Protein AF-A0A4V3WN64-F1 (afdb_monomer_lite)

Structure (mmCIF, N/CA/C/O backbone):
data_AF-A0A4V3WN64-F1
#
_entry.id   AF-A0A4V3WN64-F1
#
loop_
_atom_site.group_PDB
_atom_site.id
_atom_site.type_symbol
_atom_site.label_atom_id
_atom_site.label_alt_id
_atom_site.label_comp_id
_atom_site.label_asym_id
_atom_site.label_entity_id
_atom_site.label_seq_id
_atom_site.pdbx_PDB_ins_code
_atom_site.Cartn_x
_atom_site.Cartn_y
_atom_site.Cartn_z
_atom_site.occupancy
_atom_site.B_iso_or_equiv
_atom_site.auth_seq_id
_atom_site.auth_comp_id
_atom_site.auth_asym_id
_atom_site.auth_atom_id
_atom_site.pdbx_PDB_model_num
ATOM 1 N N . MET A 1 1 ? -27.698 2.266 11.451 1.00 40.91 1 MET A N 1
ATOM 2 C CA . MET A 1 1 ? -26.472 2.833 12.068 1.00 40.91 1 MET A CA 1
ATOM 3 C C . MET A 1 1 ? -25.206 2.197 11.464 1.00 40.91 1 MET A C 1
ATOM 5 O O . MET A 1 1 ? -24.271 1.861 12.173 1.00 40.91 1 MET A O 1
ATOM 9 N N . THR A 1 2 ? -25.162 2.024 10.139 1.00 42.28 2 THR A N 1
ATOM 10 C CA . THR A 1 2 ? -24.096 1.311 9.401 1.00 42.28 2 THR A CA 1
ATOM 11 C C . THR A 1 2 ? -22.948 2.218 8.943 1.00 42.28 2 THR A C 1
ATOM 13 O O . THR A 1 2 ? -21.965 1.744 8.388 1.00 42.28 2 THR A O 1
ATOM 16 N N . THR A 1 3 ? -23.031 3.525 9.194 1.00 49.34 3 THR A N 1
ATOM 17 C CA . THR A 1 3 ? -22.090 4.532 8.682 1.00 49.34 3 THR A CA 1
ATOM 18 C C . THR A 1 3 ? -20.856 4.763 9.560 1.00 49.34 3 THR A C 1
ATOM 20 O O . THR A 1 3 ? -19.827 5.181 9.040 1.00 49.34 3 THR A O 1
ATOM 23 N N . TYR A 1 4 ? -20.888 4.440 10.857 1.00 42.53 4 TYR A N 1
ATOM 24 C CA . TYR A 1 4 ? -19.754 4.702 11.765 1.00 42.53 4 TYR A CA 1
ATOM 25 C C . TYR A 1 4 ? -18.649 3.630 11.741 1.00 42.53 4 TYR A C 1
ATOM 27 O O . TYR A 1 4 ? -17.540 3.886 12.202 1.00 42.53 4 TYR A O 1
ATOM 35 N N . LEU A 1 5 ? -18.908 2.459 11.149 1.00 48.44 5 LEU A N 1
ATOM 36 C CA . LEU A 1 5 ? -17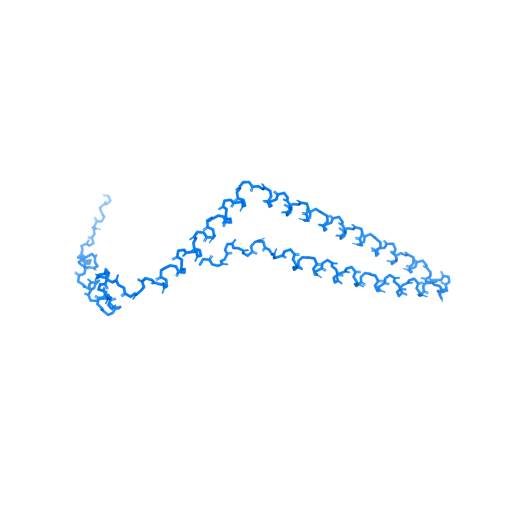.907 1.400 10.946 1.00 48.44 5 LEU A CA 1
ATOM 37 C C . LEU A 1 5 ? -17.066 1.595 9.669 1.00 48.44 5 LEU A C 1
ATOM 39 O O . LEU A 1 5 ? -16.040 0.941 9.513 1.00 48.44 5 LEU A O 1
ATOM 43 N N . GLY A 1 6 ? -17.446 2.520 8.779 1.00 44.31 6 GLY A N 1
ATOM 44 C CA . GLY A 1 6 ? -16.765 2.749 7.496 1.00 44.31 6 GLY A CA 1
ATOM 45 C C . GLY A 1 6 ? -15.381 3.407 7.592 1.00 44.31 6 GLY A C 1
ATOM 46 O O . GLY A 1 6 ? -14.633 3.394 6.616 1.00 44.31 6 GLY A O 1
ATOM 47 N N . CYS A 1 7 ? -15.016 3.967 8.751 1.00 45.16 7 CYS A N 1
ATOM 48 C CA . CYS A 1 7 ? -13.715 4.616 8.953 1.00 45.16 7 CYS A CA 1
ATOM 49 C C . CYS A 1 7 ? -12.574 3.620 9.212 1.00 45.16 7 CYS A C 1
ATOM 51 O O . CYS A 1 7 ? -11.410 3.961 9.008 1.00 45.16 7 CYS A O 1
ATOM 53 N N . LEU A 1 8 ? -12.887 2.380 9.604 1.00 51.94 8 LEU A N 1
ATOM 54 C CA . LEU A 1 8 ? -11.947 1.267 9.532 1.00 51.94 8 LEU A CA 1
ATOM 55 C C . LEU A 1 8 ? -12.243 0.500 8.246 1.00 51.94 8 LEU A C 1
ATOM 57 O O . LEU A 1 8 ? -13.028 -0.447 8.247 1.00 51.94 8 LEU A O 1
ATOM 61 N N . LYS A 1 9 ? -11.605 0.882 7.135 1.00 54.28 9 LYS A N 1
ATOM 62 C CA . LYS A 1 9 ? -11.510 -0.055 6.009 1.00 54.28 9 LYS A CA 1
ATOM 63 C C . LYS A 1 9 ? -10.968 -1.388 6.550 1.00 54.28 9 LYS A C 1
ATOM 65 O O . LYS A 1 9 ? -10.045 -1.357 7.374 1.00 54.28 9 LYS A O 1
ATOM 70 N N . PRO A 1 10 ? -11.522 -2.541 6.132 1.00 57.47 10 PRO A N 1
ATOM 71 C CA . PRO A 1 10 ? -10.996 -3.829 6.551 1.00 57.47 10 PRO A CA 1
ATOM 72 C C . PRO A 1 10 ? -9.488 -3.865 6.266 1.00 57.47 10 PRO A C 1
ATOM 74 O O . PRO A 1 10 ? -9.088 -3.405 5.190 1.00 57.47 10 PRO A O 1
ATOM 77 N N . PRO A 1 11 ? -8.652 -4.378 7.190 1.00 58.38 11 PRO A N 1
ATOM 78 C CA . PRO A 1 11 ? -7.209 -4.520 6.963 1.00 58.38 11 PRO A CA 1
ATOM 79 C C . PRO A 1 11 ? -6.907 -5.176 5.607 1.00 58.38 11 PRO A C 1
ATOM 81 O O . PRO A 1 11 ? -5.966 -4.784 4.921 1.00 58.38 11 PRO A O 1
ATOM 84 N N . ASP A 1 12 ? -7.785 -6.080 5.175 1.00 58.97 12 ASP A N 1
ATOM 85 C CA . ASP A 1 12 ? -7.711 -6.788 3.902 1.00 58.97 12 ASP A CA 1
ATOM 86 C C . ASP A 1 12 ? -7.721 -5.843 2.693 1.00 58.97 12 ASP A C 1
ATOM 88 O O . ASP A 1 12 ? -6.952 -6.037 1.761 1.00 58.97 12 ASP A O 1
ATOM 92 N N . VAL A 1 13 ? -8.512 -4.766 2.709 1.00 63.97 13 VAL A N 1
ATOM 93 C CA . VAL A 1 13 ? -8.598 -3.827 1.576 1.00 63.97 13 VAL A CA 1
ATOM 94 C C . VAL A 1 13 ? -7.318 -3.003 1.444 1.00 63.97 13 VAL A C 1
ATOM 96 O O . VAL A 1 13 ? -6.860 -2.759 0.329 1.00 63.97 13 VAL A O 1
ATOM 99 N N . GLN A 1 14 ? -6.716 -2.585 2.561 1.00 68.44 14 GLN A N 1
ATOM 100 C CA . GLN A 1 14 ? -5.478 -1.803 2.532 1.00 68.44 14 GLN A CA 1
ATOM 101 C C . GLN A 1 14 ? -4.276 -2.680 2.144 1.00 68.44 14 GLN A C 1
ATOM 103 O O . GLN A 1 14 ? -3.459 -2.259 1.328 1.00 68.44 14 GLN A O 1
ATOM 108 N N . ILE A 1 15 ? -4.207 -3.916 2.652 1.00 71.31 15 ILE A N 1
ATOM 109 C CA . ILE A 1 15 ? -3.190 -4.911 2.271 1.00 71.31 15 ILE A CA 1
ATOM 110 C C . ILE A 1 15 ? -3.309 -5.267 0.782 1.00 71.31 15 ILE A C 1
ATOM 112 O O . ILE A 1 15 ? -2.300 -5.317 0.074 1.00 71.31 15 ILE A O 1
ATOM 116 N N . LEU A 1 16 ? -4.531 -5.457 0.276 1.00 75.75 16 LEU A N 1
ATOM 117 C CA . LEU A 1 16 ? -4.782 -5.689 -1.150 1.00 75.75 16 LEU A CA 1
ATOM 118 C C . LEU A 1 16 ? -4.360 -4.492 -2.008 1.00 75.75 16 LEU A C 1
ATOM 120 O O . LEU A 1 16 ? -3.793 -4.675 -3.083 1.00 75.75 16 LEU A O 1
ATOM 124 N N . LEU A 1 17 ? -4.575 -3.262 -1.533 1.00 75.62 17 LEU A N 1
ATOM 125 C CA . LEU A 1 17 ? -4.135 -2.071 -2.256 1.00 75.62 17 LEU A CA 1
ATOM 126 C C . LEU A 1 17 ? -2.602 -1.975 -2.286 1.00 75.62 17 LEU A C 1
ATOM 128 O O . LEU A 1 17 ? -2.020 -1.811 -3.351 1.00 75.62 17 LEU A O 1
ATOM 132 N N . VAL A 1 18 ? -1.933 -2.125 -1.142 1.00 81.88 18 VAL A N 1
ATOM 133 C CA . VAL A 1 18 ? -0.464 -2.055 -1.057 1.00 81.88 18 VAL A CA 1
ATOM 134 C C . VAL A 1 18 ? 0.192 -3.158 -1.893 1.00 81.88 18 VAL A C 1
ATOM 136 O O . VAL A 1 18 ? 1.141 -2.882 -2.623 1.00 81.88 18 VAL A O 1
ATOM 139 N N . SER A 1 19 ? -0.332 -4.386 -1.851 1.00 80.81 19 SER A N 1
ATOM 140 C CA . SER A 1 19 ? 0.177 -5.498 -2.670 1.00 80.81 19 SER A CA 1
ATOM 141 C C . SER A 1 19 ? -0.016 -5.256 -4.168 1.00 80.81 19 SER A C 1
ATOM 143 O O . SER A 1 19 ? 0.941 -5.385 -4.928 1.00 80.81 19 SER A O 1
ATOM 145 N N . ALA A 1 20 ? -1.196 -4.800 -4.598 1.00 84.62 20 ALA A N 1
ATOM 146 C CA . ALA A 1 20 ? -1.441 -4.470 -6.001 1.00 84.62 20 ALA A CA 1
ATOM 147 C C . ALA A 1 20 ? -0.515 -3.351 -6.514 1.00 84.62 20 ALA A C 1
ATOM 149 O O . ALA A 1 20 ? -0.019 -3.417 -7.641 1.00 84.62 20 ALA A O 1
ATOM 150 N N . TRP A 1 21 ? -0.254 -2.330 -5.695 1.00 87.25 21 TRP A N 1
ATOM 151 C CA . TRP A 1 21 ? 0.666 -1.245 -6.045 1.00 87.25 21 TRP A CA 1
ATOM 152 C C . TRP A 1 21 ? 2.130 -1.708 -6.060 1.00 87.25 21 TRP A C 1
ATOM 154 O O . TRP A 1 21 ? 2.870 -1.350 -6.979 1.00 87.25 21 TRP A O 1
ATOM 164 N N . SER A 1 22 ? 2.530 -2.556 -5.107 1.00 87.94 22 SER A N 1
ATOM 165 C CA . SER A 1 22 ? 3.854 -3.192 -5.080 1.00 87.94 22 SER A CA 1
ATOM 166 C C . SER A 1 22 ? 4.106 -4.014 -6.347 1.00 87.94 22 SER A C 1
ATOM 168 O O . SER A 1 22 ? 5.132 -3.838 -7.005 1.00 87.94 22 SER A O 1
ATOM 170 N N . ASP A 1 23 ? 3.130 -4.813 -6.783 1.00 91.38 23 ASP A N 1
ATOM 171 C CA . ASP A 1 23 ? 3.219 -5.596 -8.018 1.00 91.38 23 ASP A CA 1
ATOM 172 C C . ASP A 1 23 ? 3.405 -4.718 -9.263 1.00 91.38 23 ASP A C 1
ATOM 174 O O . ASP A 1 23 ? 4.140 -5.070 -10.191 1.00 91.38 23 ASP A O 1
ATOM 178 N N . VAL A 1 24 ? 2.735 -3.563 -9.319 1.00 92.56 24 VAL A N 1
ATOM 179 C CA . VAL A 1 24 ? 2.894 -2.603 -10.423 1.00 92.56 24 VAL A CA 1
ATOM 180 C C . VAL A 1 24 ? 4.312 -2.037 -10.449 1.00 92.56 24 VAL A C 1
ATOM 182 O O . VAL A 1 24 ? 4.916 -1.961 -11.523 1.00 92.56 24 VAL A O 1
ATOM 185 N N . ILE A 1 25 ? 4.859 -1.664 -9.291 1.00 92.00 25 ILE A N 1
ATOM 186 C CA . ILE A 1 25 ? 6.226 -1.141 -9.184 1.00 92.00 25 ILE A CA 1
ATOM 187 C C . ILE A 1 25 ? 7.242 -2.224 -9.536 1.00 92.00 25 ILE A C 1
ATOM 189 O O . ILE A 1 25 ? 8.127 -1.964 -10.349 1.00 92.00 25 ILE A O 1
ATOM 193 N N . GLN A 1 26 ? 7.070 -3.446 -9.029 1.00 92.00 26 GLN A N 1
ATOM 194 C CA . GLN A 1 26 ? 7.920 -4.591 -9.357 1.00 92.00 26 GLN A CA 1
ATOM 195 C C . GLN A 1 26 ? 7.936 -4.862 -10.862 1.00 92.00 26 GLN A C 1
ATOM 197 O O . GLN A 1 26 ? 9.007 -4.911 -11.464 1.00 92.00 26 GLN A O 1
ATOM 202 N N . ARG A 1 27 ? 6.769 -4.924 -11.518 1.00 95.50 27 ARG A N 1
ATOM 203 C CA . ARG A 1 27 ? 6.698 -5.100 -12.980 1.00 95.50 27 ARG A CA 1
ATOM 204 C C . ARG A 1 27 ? 7.436 -3.990 -13.723 1.00 95.50 27 ARG A C 1
ATOM 206 O O . ARG A 1 27 ? 8.233 -4.278 -14.616 1.00 95.50 27 ARG A O 1
ATOM 213 N N . LYS A 1 28 ? 7.212 -2.724 -13.351 1.00 94.38 28 LYS A N 1
ATOM 214 C CA . LYS A 1 28 ? 7.915 -1.582 -13.959 1.00 94.38 28 LYS A CA 1
ATOM 215 C C . LYS A 1 28 ? 9.423 -1.675 -13.748 1.00 94.38 28 LYS A C 1
ATOM 217 O O . LYS A 1 28 ? 10.183 -1.423 -14.681 1.00 94.38 28 LYS A O 1
ATOM 222 N N . PHE A 1 29 ? 9.856 -2.064 -12.556 1.00 93.88 29 PHE A N 1
ATOM 223 C CA . PHE A 1 29 ? 11.260 -2.208 -12.198 1.00 93.88 29 PHE A CA 1
ATOM 224 C C . PHE A 1 29 ? 11.937 -3.314 -13.010 1.00 93.88 29 PHE A C 1
ATOM 226 O O . PHE A 1 29 ? 12.978 -3.074 -13.622 1.00 93.88 29 PHE A O 1
ATOM 233 N N . THR A 1 30 ? 11.310 -4.490 -13.106 1.00 95.12 30 THR A N 1
ATOM 234 C CA . THR A 1 30 ? 11.783 -5.612 -13.926 1.00 95.12 30 THR A CA 1
ATOM 235 C C . THR A 1 30 ? 11.905 -5.220 -15.395 1.00 95.12 30 THR A C 1
ATOM 237 O O . THR A 1 30 ? 12.954 -5.444 -16.000 1.00 95.12 30 THR A O 1
ATOM 240 N N . ILE A 1 31 ? 10.873 -4.587 -15.966 1.00 95.44 31 ILE A N 1
ATOM 241 C CA . ILE A 1 31 ? 10.888 -4.135 -17.364 1.00 95.44 31 ILE A CA 1
ATOM 242 C C . ILE A 1 31 ? 12.007 -3.111 -17.578 1.00 95.44 31 ILE A C 1
ATOM 244 O O . ILE A 1 31 ? 12.801 -3.246 -18.506 1.00 95.44 31 ILE A O 1
ATOM 248 N N . THR A 1 32 ? 12.122 -2.115 -16.697 1.00 94.44 32 THR A N 1
ATOM 249 C CA . THR A 1 32 ? 13.120 -1.044 -16.832 1.00 94.44 32 THR A CA 1
ATOM 250 C C . THR A 1 32 ? 14.543 -1.579 -16.689 1.00 94.44 32 THR A C 1
ATOM 252 O O . THR A 1 32 ? 15.414 -1.200 -17.469 1.00 94.44 32 THR A O 1
ATOM 255 N N . LYS A 1 33 ? 14.792 -2.512 -15.759 1.00 93.12 33 LYS A N 1
ATOM 256 C CA . LYS A 1 33 ? 16.089 -3.198 -15.648 1.00 93.12 33 LYS A CA 1
ATOM 257 C C . LYS A 1 33 ? 16.416 -3.999 -16.902 1.00 93.12 33 LYS A C 1
ATOM 259 O O . LYS A 1 33 ? 17.541 -3.915 -17.386 1.00 93.12 33 LYS A O 1
ATOM 264 N N . ALA A 1 34 ? 15.452 -4.733 -17.456 1.00 95.06 34 ALA A N 1
ATOM 265 C CA . ALA A 1 34 ? 15.659 -5.479 -18.695 1.00 95.06 34 ALA A CA 1
ATOM 266 C C . ALA A 1 34 ? 15.993 -4.553 -19.880 1.00 95.06 34 ALA A C 1
ATOM 268 O O . ALA A 1 34 ? 16.851 -4.887 -20.697 1.00 95.06 34 ALA A O 1
ATOM 269 N N . LEU A 1 35 ? 15.361 -3.375 -19.949 1.00 94.06 35 LEU A N 1
ATOM 270 C CA . LEU A 1 35 ? 15.669 -2.352 -20.952 1.00 94.06 35 LEU A CA 1
ATOM 271 C C . LEU A 1 35 ? 17.053 -1.727 -20.738 1.00 94.06 35 LEU A C 1
ATOM 273 O O . LEU A 1 35 ? 17.777 -1.541 -21.712 1.00 94.06 35 LEU A O 1
ATOM 277 N N . LEU A 1 36 ? 17.457 -1.476 -19.488 1.00 92.50 36 LEU A N 1
ATOM 278 C CA . LEU A 1 36 ? 18.780 -0.938 -19.155 1.00 92.50 36 LEU A CA 1
ATOM 279 C C . LEU A 1 36 ? 19.915 -1.832 -19.681 1.00 92.50 36 LEU A C 1
ATOM 281 O O . LEU A 1 36 ? 20.897 -1.318 -20.206 1.00 92.50 36 LEU A O 1
ATOM 285 N N . PHE A 1 37 ? 19.774 -3.160 -19.597 1.00 88.94 37 PHE A N 1
ATOM 286 C CA . PHE A 1 37 ? 20.778 -4.103 -20.115 1.00 88.94 37 PHE A CA 1
ATOM 287 C C . PHE A 1 37 ? 20.971 -4.035 -21.636 1.00 88.94 37 PHE A C 1
ATOM 289 O O . PHE A 1 37 ? 22.022 -4.433 -22.131 1.00 88.94 37 PHE A O 1
ATOM 296 N N . LYS A 1 38 ? 19.969 -3.550 -22.379 1.00 91.06 38 LYS A N 1
ATOM 297 C CA . LYS A 1 38 ? 20.012 -3.392 -23.842 1.00 91.06 38 LYS A CA 1
ATOM 298 C C . LYS A 1 38 ? 20.172 -1.931 -24.275 1.00 91.06 38 LYS A C 1
ATOM 300 O O . LYS A 1 38 ? 20.096 -1.644 -25.467 1.00 91.06 38 LYS A O 1
ATOM 305 N N . ALA A 1 39 ? 20.344 -1.017 -23.323 1.00 91.56 39 ALA A N 1
ATOM 306 C CA . ALA A 1 39 ? 20.376 0.412 -23.574 1.00 91.56 39 ALA A CA 1
ATOM 307 C C . ALA A 1 39 ? 21.699 0.842 -24.214 1.00 91.56 39 ALA A C 1
ATOM 309 O O . ALA A 1 39 ? 22.783 0.405 -23.825 1.00 91.56 39 ALA A O 1
ATOM 310 N N . ASP A 1 40 ? 21.606 1.755 -25.172 1.00 91.56 40 ASP A N 1
ATOM 311 C CA . ASP A 1 40 ? 22.747 2.503 -25.676 1.00 91.56 40 ASP A CA 1
ATOM 312 C C . ASP A 1 40 ? 23.162 3.605 -24.679 1.00 91.56 40 ASP A C 1
ATOM 314 O O . ASP A 1 40 ? 22.441 3.933 -23.730 1.00 91.56 40 ASP A O 1
ATOM 318 N N . ARG A 1 41 ? 24.326 4.229 -24.905 1.00 85.19 41 ARG A N 1
ATOM 319 C CA . ARG A 1 41 ? 24.867 5.264 -24.003 1.00 85.19 41 ARG A CA 1
ATOM 320 C C . ARG A 1 41 ? 23.898 6.425 -23.753 1.00 85.19 41 ARG A C 1
ATOM 322 O O . ARG A 1 41 ? 23.944 7.002 -22.671 1.00 85.19 41 ARG A O 1
ATOM 329 N N . SER A 1 42 ? 23.053 6.771 -24.728 1.00 83.50 42 SER A N 1
ATOM 330 C CA . SER A 1 42 ? 22.145 7.918 -24.622 1.00 83.50 42 SER A CA 1
ATOM 331 C C . SER A 1 42 ? 20.887 7.623 -23.794 1.00 83.50 42 SER A C 1
ATOM 333 O O . SER A 1 42 ? 20.401 8.502 -23.084 1.00 83.50 42 SER A O 1
ATOM 335 N N . SER A 1 43 ? 20.380 6.384 -23.818 1.00 88.69 43 SER A N 1
ATOM 336 C CA . SER A 1 43 ? 19.188 5.984 -23.056 1.00 88.69 43 SER A CA 1
ATOM 337 C C . SER A 1 43 ? 19.502 5.409 -21.671 1.00 88.69 43 SER A C 1
ATOM 339 O O . SER A 1 43 ? 18.623 5.385 -20.803 1.00 88.69 43 SER A O 1
ATOM 341 N N . PHE A 1 44 ? 20.755 5.013 -21.424 1.00 92.62 44 PHE A N 1
ATOM 342 C CA . PHE A 1 44 ? 21.201 4.431 -20.157 1.00 92.62 44 PHE A CA 1
ATOM 343 C C . PHE A 1 44 ? 20.890 5.314 -18.939 1.00 92.62 44 PHE A C 1
ATOM 345 O O . PHE A 1 44 ? 20.284 4.842 -17.974 1.00 92.62 44 PHE A O 1
ATOM 352 N N . ASP A 1 45 ? 21.250 6.603 -18.983 1.00 93.00 45 ASP A N 1
ATOM 353 C CA . ASP A 1 45 ? 21.035 7.506 -17.843 1.00 93.00 45 ASP A CA 1
ATOM 354 C C . ASP A 1 45 ? 19.541 7.671 -17.531 1.00 93.00 45 ASP A C 1
ATOM 356 O O . ASP A 1 45 ? 19.113 7.584 -16.379 1.00 93.00 45 ASP A O 1
ATOM 360 N N . ARG A 1 46 ? 18.711 7.768 -18.576 1.00 93.44 46 ARG A N 1
ATOM 361 C CA . ARG A 1 46 ? 17.254 7.852 -18.441 1.00 93.44 46 ARG A CA 1
ATOM 362 C C . ARG A 1 46 ? 16.667 6.616 -17.753 1.00 93.44 46 ARG A C 1
ATOM 364 O O . ARG A 1 46 ? 15.758 6.754 -16.933 1.00 93.44 46 ARG A O 1
ATOM 371 N N . PHE A 1 47 ? 17.129 5.412 -18.086 1.00 93.88 47 PHE A N 1
ATOM 372 C CA . PHE A 1 47 ? 16.658 4.186 -17.431 1.00 93.88 47 PHE A CA 1
ATOM 373 C C . PHE A 1 47 ? 17.153 4.083 -15.988 1.00 93.88 47 PHE A C 1
ATOM 375 O O . PHE A 1 47 ? 16.380 3.713 -15.106 1.00 93.88 47 PHE A O 1
ATOM 382 N N . ARG A 1 48 ? 18.397 4.491 -15.717 1.00 92.19 48 ARG A N 1
ATOM 383 C CA . ARG A 1 48 ? 18.945 4.541 -14.357 1.00 92.19 48 ARG A CA 1
ATOM 384 C C . ARG A 1 48 ? 18.149 5.490 -13.456 1.00 92.19 48 ARG A C 1
ATOM 386 O O . ARG A 1 48 ? 17.811 5.125 -12.333 1.00 92.19 48 ARG A O 1
ATOM 393 N N . GLN A 1 49 ? 17.772 6.664 -13.963 1.00 94.00 49 GLN A N 1
ATOM 394 C CA . GLN A 1 49 ? 16.906 7.600 -13.239 1.00 94.00 49 GLN A CA 1
ATOM 395 C C . GLN A 1 49 ? 15.504 7.030 -12.977 1.00 94.00 49 GLN A C 1
ATOM 397 O O . GLN A 1 49 ? 14.942 7.252 -11.906 1.00 94.00 49 GLN A O 1
ATOM 402 N N . GLN A 1 50 ? 14.923 6.295 -13.932 1.00 94.69 50 GLN A N 1
ATOM 403 C CA . GLN A 1 50 ? 13.623 5.639 -13.737 1.00 94.69 50 GLN A CA 1
ATOM 404 C C . GLN A 1 50 ? 13.683 4.563 -12.649 1.00 94.69 50 GLN A C 1
ATOM 406 O O . GLN A 1 50 ? 12.793 4.511 -11.807 1.00 94.69 50 GLN A O 1
ATOM 411 N N . ILE A 1 51 ? 14.745 3.755 -12.634 1.00 94.06 51 ILE A N 1
ATOM 412 C CA . ILE A 1 51 ? 14.987 2.744 -11.595 1.00 94.06 51 ILE A CA 1
ATOM 413 C C . ILE A 1 51 ? 15.060 3.405 -10.217 1.00 94.06 51 ILE A C 1
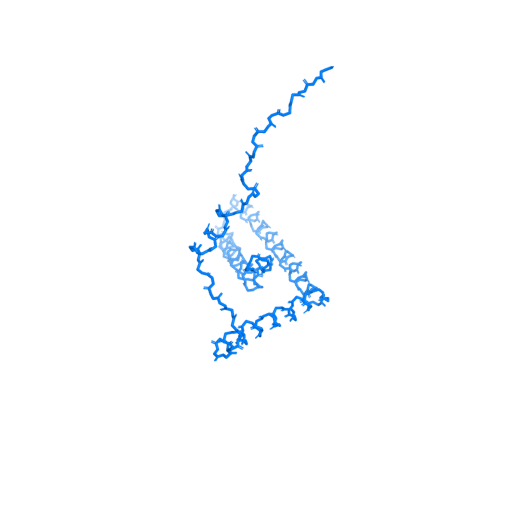ATOM 415 O O . ILE A 1 51 ? 14.326 3.002 -9.323 1.00 94.06 51 ILE A O 1
ATOM 419 N N . TYR A 1 52 ? 15.847 4.474 -10.072 1.00 94.88 52 TYR A N 1
ATOM 420 C CA . TYR A 1 52 ? 15.963 5.194 -8.800 1.00 94.88 52 TYR A CA 1
ATOM 421 C C . TYR A 1 52 ? 14.619 5.762 -8.310 1.00 94.88 52 TYR A C 1
ATOM 423 O O . TYR A 1 52 ? 14.289 5.683 -7.129 1.00 94.88 52 TYR A O 1
ATOM 431 N N . LYS A 1 53 ? 13.802 6.310 -9.221 1.00 95.19 53 LYS A N 1
ATOM 432 C CA . LYS A 1 53 ? 12.456 6.798 -8.875 1.00 95.19 53 LYS A CA 1
ATOM 433 C C . LYS A 1 53 ? 11.544 5.673 -8.383 1.00 95.19 53 LYS A C 1
ATOM 435 O O . LYS A 1 53 ? 10.812 5.883 -7.422 1.00 95.19 53 LYS A O 1
ATOM 440 N N . LEU A 1 54 ? 11.598 4.502 -9.019 1.00 94.31 54 LEU A N 1
ATOM 441 C CA . LEU A 1 54 ? 10.808 3.335 -8.616 1.00 94.31 54 LEU A CA 1
ATOM 442 C C . LEU A 1 54 ? 11.245 2.794 -7.247 1.00 94.31 54 LEU A C 1
ATOM 444 O O . LEU A 1 54 ? 10.386 2.443 -6.446 1.00 94.31 54 LEU A O 1
ATOM 448 N N . GLU A 1 55 ? 12.547 2.779 -6.948 1.00 92.19 55 GLU A N 1
ATOM 449 C CA . GLU A 1 55 ? 13.068 2.382 -5.628 1.00 92.19 55 GLU A CA 1
ATOM 450 C C . GLU A 1 55 ? 12.576 3.322 -4.523 1.00 92.19 55 GLU A C 1
ATOM 452 O O . GLU A 1 55 ? 12.159 2.874 -3.454 1.00 92.19 55 GLU A O 1
ATOM 457 N N . LEU A 1 56 ? 12.567 4.631 -4.792 1.00 94.38 56 LEU A N 1
ATOM 458 C CA . LEU A 1 56 ? 12.049 5.618 -3.850 1.00 94.38 56 LEU A CA 1
ATOM 459 C C . LEU A 1 56 ? 10.538 5.456 -3.627 1.00 94.38 56 LEU A C 1
ATOM 461 O O . LEU A 1 56 ? 10.070 5.531 -2.492 1.00 94.38 56 LEU A O 1
ATOM 465 N N . GLU A 1 57 ? 9.775 5.230 -4.699 1.00 92.94 57 GLU A N 1
ATOM 466 C CA . GLU A 1 57 ? 8.331 5.007 -4.611 1.00 92.94 57 GLU A CA 1
ATOM 467 C C . GLU A 1 57 ? 8.002 3.728 -3.831 1.00 92.94 57 GLU A C 1
ATOM 469 O O . GLU A 1 57 ? 7.102 3.747 -2.990 1.00 92.94 57 GLU A O 1
ATOM 474 N N . GLN A 1 58 ? 8.769 2.653 -4.047 1.00 90.25 58 GLN A N 1
ATOM 475 C CA . GLN A 1 58 ? 8.647 1.414 -3.283 1.00 90.25 58 GLN A CA 1
ATOM 476 C C . GLN A 1 58 ? 8.899 1.657 -1.794 1.00 90.25 58 GLN A C 1
ATOM 478 O O . GLN A 1 58 ? 8.062 1.302 -0.967 1.00 90.25 58 GLN A O 1
ATOM 483 N N . LYS A 1 59 ? 10.015 2.313 -1.453 1.00 91.00 59 LYS A N 1
ATOM 484 C CA . LYS A 1 59 ? 10.373 2.593 -0.060 1.00 91.00 59 LYS A CA 1
ATOM 485 C C . LYS A 1 59 ? 9.298 3.417 0.653 1.00 91.00 59 LYS A C 1
ATOM 487 O O . LYS A 1 59 ? 8.925 3.099 1.776 1.00 91.00 59 LYS A O 1
ATOM 492 N N . ARG A 1 60 ? 8.756 4.441 -0.013 1.00 92.75 60 ARG A N 1
ATOM 493 C CA . ARG A 1 60 ? 7.659 5.249 0.539 1.00 92.75 60 ARG A CA 1
ATOM 494 C C . ARG A 1 60 ? 6.421 4.397 0.834 1.00 92.75 60 ARG A C 1
ATOM 496 O O . ARG A 1 60 ? 5.817 4.550 1.886 1.00 92.75 60 ARG A O 1
ATOM 503 N N . LEU A 1 61 ? 6.039 3.502 -0.079 1.00 89.06 61 LEU A N 1
ATOM 504 C CA . LEU A 1 61 ? 4.882 2.626 0.135 1.00 89.06 61 LEU A CA 1
ATOM 505 C C . LEU A 1 61 ? 5.102 1.637 1.283 1.00 89.06 61 LEU A C 1
ATOM 507 O O . LEU A 1 61 ? 4.160 1.345 2.015 1.00 89.06 61 LEU A O 1
ATOM 511 N N . GLU A 1 62 ? 6.324 1.132 1.450 1.00 88.25 62 GLU A N 1
ATOM 512 C CA . GLU A 1 62 ? 6.687 0.273 2.582 1.00 88.25 62 GLU A CA 1
ATOM 513 C C . GLU A 1 62 ? 6.559 1.024 3.917 1.00 88.25 62 GLU A C 1
ATOM 515 O O . GLU A 1 62 ? 5.984 0.492 4.869 1.00 88.25 62 GLU A O 1
ATOM 520 N N . GLU A 1 63 ? 7.021 2.276 3.976 1.00 91.69 63 GLU A N 1
ATOM 521 C CA . GLU A 1 63 ? 6.878 3.147 5.149 1.00 91.69 63 GLU A CA 1
ATOM 522 C C . GLU A 1 63 ? 5.403 3.462 5.455 1.00 91.69 63 GLU A C 1
ATOM 524 O O . GLU A 1 63 ? 4.960 3.289 6.594 1.00 91.69 63 GLU A O 1
ATOM 529 N N . ASP A 1 64 ? 4.615 3.845 4.447 1.00 88.50 64 ASP A N 1
ATOM 530 C CA . ASP A 1 64 ? 3.180 4.118 4.600 1.00 88.50 64 ASP A CA 1
ATOM 531 C C . ASP A 1 64 ? 2.425 2.879 5.109 1.00 88.50 64 ASP A C 1
ATOM 533 O O . ASP A 1 64 ? 1.607 2.963 6.033 1.00 88.50 64 ASP A O 1
ATOM 537 N N . ALA A 1 65 ? 2.721 1.706 4.541 1.00 87.50 65 ALA A N 1
ATOM 538 C CA . ALA A 1 65 ? 2.128 0.443 4.968 1.00 87.50 65 ALA A CA 1
ATOM 539 C C . ALA A 1 65 ? 2.517 0.097 6.410 1.00 87.50 65 ALA A C 1
ATOM 541 O O . ALA A 1 65 ? 1.670 -0.347 7.189 1.00 87.50 65 ALA A O 1
ATOM 542 N N . PHE A 1 66 ? 3.776 0.324 6.788 1.00 89.44 66 PHE A N 1
ATOM 543 C CA . PHE A 1 66 ? 4.247 0.119 8.153 1.00 89.44 66 PHE A CA 1
ATOM 544 C C . PHE A 1 66 ? 3.495 1.006 9.152 1.00 89.44 66 PHE A C 1
ATOM 546 O O . PHE A 1 66 ? 2.952 0.490 10.131 1.00 89.44 66 PHE A O 1
ATOM 553 N N . VAL A 1 67 ? 3.411 2.316 8.892 1.00 89.94 67 VAL A N 1
ATOM 554 C CA . VAL A 1 67 ? 2.721 3.273 9.774 1.00 89.94 67 VAL A CA 1
ATOM 555 C C . VAL A 1 67 ? 1.250 2.904 9.921 1.00 89.94 67 VAL A C 1
ATOM 557 O O . VAL A 1 67 ? 0.730 2.874 11.039 1.00 89.94 67 VAL A O 1
ATOM 560 N N . TYR A 1 68 ? 0.585 2.571 8.813 1.00 86.81 68 TYR A N 1
ATOM 561 C CA . TYR A 1 68 ? -0.813 2.158 8.835 1.00 86.81 68 TYR A CA 1
ATOM 562 C C . TYR A 1 68 ? -1.020 0.891 9.673 1.00 86.81 68 TYR A C 1
ATOM 564 O O . TYR A 1 68 ? -1.867 0.869 10.567 1.00 86.81 68 TYR A O 1
ATOM 572 N N . ASN A 1 69 ? -0.213 -0.147 9.435 1.00 87.06 69 ASN A N 1
ATOM 573 C CA . ASN A 1 69 ? -0.296 -1.406 10.173 1.00 87.06 69 ASN A CA 1
ATOM 574 C C . ASN A 1 69 ? -0.034 -1.205 11.671 1.00 87.06 69 ASN A C 1
ATOM 576 O O . ASN A 1 69 ? -0.753 -1.763 12.503 1.00 87.06 69 ASN A O 1
ATOM 580 N N . TRP A 1 70 ? 0.953 -0.378 12.024 1.00 91.31 70 TRP A N 1
ATOM 581 C CA . TRP A 1 70 ? 1.255 -0.045 13.413 1.00 91.31 70 TRP A CA 1
ATOM 582 C C . TRP A 1 70 ? 0.096 0.698 14.086 1.00 91.31 70 TRP A C 1
ATOM 584 O O . TRP A 1 70 ? -0.359 0.281 15.153 1.00 91.31 70 TRP A O 1
ATOM 594 N N . LEU A 1 71 ? -0.448 1.741 13.448 1.00 89.56 71 LEU A N 1
ATOM 595 C CA . LEU A 1 71 ? -1.614 2.472 13.956 1.00 89.56 71 LEU A CA 1
ATOM 596 C C . LEU A 1 71 ? -2.816 1.547 14.141 1.00 89.56 71 LEU A C 1
ATOM 598 O O . LEU A 1 71 ? -3.517 1.623 15.149 1.00 89.56 71 LEU A O 1
ATOM 602 N N . GLN A 1 72 ? -3.040 0.638 13.195 1.00 85.94 72 GLN A N 1
ATOM 603 C CA . GLN A 1 72 ? -4.141 -0.309 13.271 1.00 85.94 72 GLN A CA 1
ATOM 604 C C . GLN A 1 72 ? -3.960 -1.308 14.422 1.00 85.94 72 GLN A C 1
ATOM 606 O O . GLN A 1 72 ? -4.930 -1.626 15.113 1.00 85.94 72 GLN A O 1
ATOM 611 N N . GLN A 1 73 ? -2.736 -1.781 14.673 1.00 88.44 73 GLN A N 1
ATOM 612 C CA . GLN A 1 73 ? -2.428 -2.600 15.847 1.00 88.44 73 GLN A CA 1
ATOM 613 C C . GLN A 1 73 ? -2.646 -1.820 17.147 1.00 88.44 73 GLN A C 1
ATOM 615 O O . GLN A 1 73 ? -3.305 -2.327 18.053 1.00 88.44 73 GLN A O 1
ATOM 620 N N . GLN A 1 74 ? -2.166 -0.576 17.228 1.00 90.62 74 GLN A N 1
ATOM 621 C CA . GLN A 1 74 ? -2.369 0.280 18.400 1.00 90.62 74 GLN A CA 1
ATOM 622 C C . GLN A 1 74 ? -3.855 0.522 18.678 1.00 90.62 74 GLN A C 1
ATOM 624 O O . GLN A 1 74 ? -4.312 0.368 19.813 1.00 90.62 74 GLN A O 1
ATOM 629 N N . LEU A 1 75 ? -4.640 0.815 17.640 1.00 88.38 75 LEU A N 1
ATOM 630 C CA . LEU A 1 75 ? -6.081 1.002 17.765 1.00 8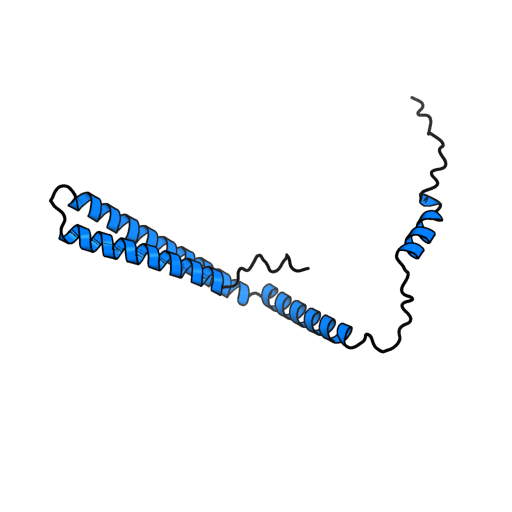8.38 75 LEU A CA 1
ATOM 631 C C . LEU A 1 75 ? -6.762 -0.263 18.301 1.00 88.38 75 LEU A C 1
ATOM 633 O O . LEU A 1 75 ? -7.561 -0.161 19.230 1.00 88.38 75 LEU A O 1
ATOM 637 N N . LYS A 1 76 ? -6.399 -1.449 17.792 1.00 87.44 76 LYS A N 1
ATOM 638 C CA . LYS A 1 76 ? -6.931 -2.741 18.265 1.00 87.44 76 LYS A CA 1
ATOM 639 C C . LYS A 1 76 ? -6.634 -3.019 19.742 1.00 87.44 76 LYS A C 1
ATOM 641 O O . LYS A 1 76 ? -7.421 -3.687 20.411 1.00 87.44 76 LYS A O 1
ATOM 646 N N . LEU A 1 77 ? -5.514 -2.516 20.259 1.00 90.44 77 LEU A N 1
ATOM 647 C CA . LEU A 1 77 ? -5.145 -2.656 21.670 1.00 90.44 77 LEU A CA 1
ATOM 648 C C . LEU A 1 77 ? -5.879 -1.659 22.578 1.00 90.44 77 LEU A C 1
ATOM 650 O O . LEU A 1 77 ? -6.010 -1.920 23.779 1.00 90.44 77 LEU A O 1
ATOM 654 N N . SER A 1 78 ? -6.375 -0.552 22.017 1.00 92.69 78 SER A N 1
ATOM 655 C CA . SER A 1 78 ? -6.995 0.526 22.784 1.00 92.69 78 SER A CA 1
ATOM 656 C C . SER A 1 78 ? -8.251 0.064 23.549 1.00 92.69 78 SER A C 1
ATOM 658 O O . SER A 1 78 ? -9.050 -0.727 23.031 1.00 92.69 78 SER A O 1
ATOM 660 N N . PRO A 1 79 ? -8.489 0.584 24.769 1.00 94.00 79 PRO A N 1
ATOM 661 C CA . PRO A 1 79 ? -9.707 0.289 25.524 1.00 94.00 79 PRO A CA 1
ATOM 662 C C . PRO A 1 79 ? -10.985 0.687 24.776 1.00 94.00 79 PRO A C 1
ATOM 664 O O . PRO A 1 79 ? -11.985 -0.023 24.844 1.00 94.00 79 PRO A O 1
ATOM 667 N N . ALA A 1 80 ? -10.941 1.794 24.026 1.00 91.94 80 ALA A N 1
ATOM 668 C CA . ALA A 1 80 ? -12.073 2.290 23.250 1.00 91.94 80 ALA A CA 1
ATOM 669 C C . ALA A 1 80 ? -12.495 1.302 22.151 1.00 91.94 80 ALA A C 1
ATOM 671 O O . ALA A 1 80 ? -13.681 1.014 22.011 1.00 91.94 80 ALA A O 1
ATOM 672 N N . TYR A 1 81 ? -11.534 0.726 21.421 1.00 89.12 81 TYR A N 1
ATOM 673 C CA . TYR A 1 81 ? -11.819 -0.283 20.400 1.00 89.12 81 TYR A CA 1
ATOM 674 C C . TYR A 1 81 ? -12.421 -1.557 21.004 1.00 89.12 81 TYR A C 1
ATOM 676 O O . TYR A 1 81 ? -13.406 -2.079 20.490 1.00 89.12 81 TYR A O 1
ATOM 684 N N . LYS A 1 82 ? -11.890 -2.027 22.141 1.00 91.00 82 LYS A N 1
ATOM 685 C CA . LYS A 1 82 ? -12.458 -3.181 22.861 1.00 91.00 82 LYS A CA 1
ATOM 686 C C . LYS A 1 82 ? -13.899 -2.919 23.303 1.00 91.00 82 LYS A C 1
ATOM 688 O O . LYS A 1 82 ? -14.770 -3.746 23.060 1.00 91.00 82 LYS A O 1
ATOM 693 N N . LYS A 1 83 ? -14.170 -1.737 23.866 1.00 92.56 83 LYS A N 1
ATOM 694 C CA . LYS A 1 83 ? -15.525 -1.325 24.263 1.00 92.56 83 LYS A CA 1
ATOM 695 C C . LYS A 1 83 ? -16.479 -1.234 23.076 1.00 92.56 83 LYS A C 1
ATOM 697 O O . LYS A 1 83 ? -17.616 -1.679 23.178 1.00 92.56 83 LYS A O 1
ATOM 702 N N . MET A 1 84 ? -16.015 -0.711 21.945 1.00 90.38 84 MET A N 1
ATOM 703 C CA . MET A 1 84 ? -16.791 -0.682 20.706 1.00 90.38 84 MET A CA 1
ATOM 704 C C . MET A 1 84 ? -17.188 -2.097 20.255 1.00 90.38 84 MET A C 1
ATOM 706 O O . MET A 1 84 ? -18.344 -2.309 19.899 1.00 90.38 84 MET A O 1
ATOM 710 N N . LEU A 1 85 ? -16.267 -3.068 20.313 1.00 87.75 85 LEU A N 1
ATOM 711 C CA . LEU A 1 85 ? -16.570 -4.466 19.982 1.00 87.75 85 LEU A CA 1
ATOM 712 C C . LEU A 1 85 ? -17.576 -5.096 20.957 1.00 87.75 85 LEU A C 1
ATOM 714 O O . LEU A 1 85 ? -18.509 -5.761 20.514 1.00 87.75 85 LEU A O 1
ATOM 718 N N . GLU A 1 86 ? -17.424 -4.865 22.264 1.00 90.31 86 GLU A N 1
ATOM 719 C CA . GLU A 1 86 ? -18.364 -5.348 23.290 1.00 90.31 86 GLU A CA 1
ATOM 720 C C . GLU A 1 86 ? -19.785 -4.807 23.062 1.00 90.31 86 GLU A C 1
ATOM 722 O O . GLU A 1 86 ? -20.759 -5.560 23.102 1.00 90.31 86 GLU A O 1
ATOM 727 N N . ILE A 1 87 ? -19.908 -3.503 22.790 1.00 90.19 87 ILE A N 1
ATOM 728 C CA . ILE A 1 87 ? -21.196 -2.861 22.501 1.00 90.19 87 ILE A CA 1
ATOM 729 C C . ILE A 1 87 ? -21.792 -3.428 21.210 1.00 90.19 87 ILE A C 1
ATOM 731 O O . ILE A 1 87 ? -22.971 -3.775 21.197 1.00 90.19 87 ILE A O 1
ATOM 735 N N . GLY A 1 88 ? -20.987 -3.575 20.153 1.00 84.75 88 GLY A N 1
ATOM 736 C CA . GLY A 1 88 ? -21.427 -4.163 18.886 1.00 84.75 88 GLY A CA 1
ATOM 737 C C . GLY A 1 88 ? -21.973 -5.582 19.056 1.00 84.75 88 GLY A C 1
ATOM 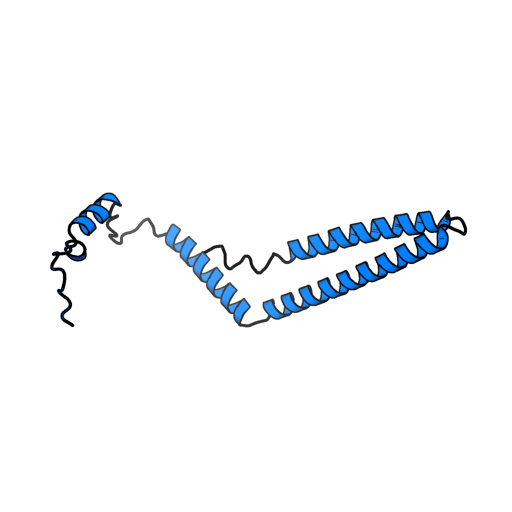738 O O . GLY A 1 88 ? -23.081 -5.866 18.608 1.00 84.75 88 GLY A O 1
ATOM 739 N N . ALA A 1 89 ? -21.257 -6.441 19.787 1.00 86.25 89 ALA A N 1
ATOM 740 C CA . ALA A 1 89 ? -21.698 -7.804 20.081 1.00 86.25 89 AL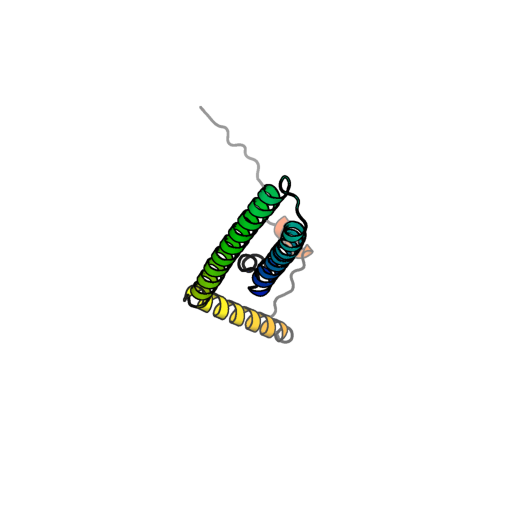A A CA 1
ATOM 741 C C . ALA A 1 89 ? -22.992 -7.838 20.915 1.00 86.25 89 ALA A C 1
ATOM 743 O O . ALA A 1 89 ? -23.892 -8.633 20.643 1.00 86.25 89 ALA A O 1
ATOM 744 N N . CYS A 1 90 ? -23.118 -6.947 21.904 1.00 81.88 90 CYS A N 1
ATOM 745 C CA . CYS A 1 90 ? -24.333 -6.811 22.709 1.00 81.88 90 CYS A CA 1
ATOM 746 C C . CYS A 1 90 ? -25.532 -6.374 21.856 1.00 81.88 90 CYS A C 1
ATOM 748 O O . CYS A 1 90 ? -26.622 -6.924 21.990 1.00 81.88 90 CYS A O 1
ATOM 750 N N . MET A 1 91 ? -25.336 -5.415 20.948 1.00 80.50 91 MET A N 1
ATOM 751 C CA . MET A 1 91 ? -26.385 -4.960 20.035 1.00 80.50 91 MET A CA 1
ATOM 752 C C . MET A 1 91 ? -26.788 -6.047 19.037 1.00 80.50 91 MET A C 1
ATOM 754 O O . MET A 1 91 ? -27.974 -6.202 18.773 1.00 80.50 91 MET A O 1
ATOM 758 N N . GLU A 1 92 ? -25.839 -6.833 18.529 1.00 81.75 92 GLU A N 1
ATOM 759 C CA . GLU A 1 92 ? -26.135 -7.943 17.621 1.00 81.75 92 GLU A CA 1
ATOM 760 C C . GLU A 1 92 ? -26.895 -9.078 18.329 1.00 81.75 92 GLU A C 1
ATOM 762 O O . GLU A 1 92 ? -27.851 -9.617 17.775 1.00 81.75 92 GLU A O 1
ATOM 767 N N . MET A 1 93 ? -26.539 -9.404 19.578 1.00 74.94 93 MET A N 1
ATOM 768 C CA . MET A 1 93 ? -27.323 -10.341 20.393 1.00 74.94 93 MET A CA 1
ATOM 769 C C . MET A 1 93 ? -28.720 -9.809 20.705 1.00 74.94 93 MET A C 1
ATOM 771 O O . MET A 1 93 ? -29.676 -10.570 20.611 1.00 74.94 93 MET A O 1
ATOM 775 N N . LYS A 1 94 ? -28.853 -8.518 21.035 1.00 73.50 94 LYS A N 1
ATOM 776 C CA . LYS A 1 94 ? -30.159 -7.887 21.271 1.00 73.50 94 LYS A CA 1
ATOM 777 C C . LYS A 1 94 ? -31.030 -7.862 20.018 1.00 73.50 94 LYS A C 1
ATOM 779 O O . LYS A 1 94 ? -32.233 -8.057 20.129 1.00 73.50 94 LYS A O 1
ATOM 784 N N . ALA A 1 95 ? -30.435 -7.658 18.843 1.00 73.56 95 ALA A N 1
ATOM 785 C CA . ALA A 1 95 ? -31.143 -7.740 17.570 1.00 73.56 95 ALA A CA 1
ATOM 786 C C . ALA A 1 95 ? -31.654 -9.167 17.317 1.00 73.56 95 ALA A C 1
ATOM 788 O O . ALA A 1 95 ? -32.841 -9.348 17.080 1.00 73.56 95 ALA A O 1
ATOM 789 N N . LYS A 1 96 ? -30.795 -10.181 17.486 1.00 70.75 96 LYS A N 1
ATOM 790 C CA . LYS A 1 96 ? -31.165 -11.600 17.324 1.00 70.75 96 LYS A CA 1
ATOM 791 C C . LYS A 1 96 ? -32.182 -12.079 18.363 1.00 70.75 96 LYS A C 1
ATOM 793 O O . LYS A 1 96 ? -33.012 -12.923 18.056 1.00 70.75 96 LYS A O 1
ATOM 798 N N . SER A 1 97 ? -32.131 -11.560 19.593 1.00 60.59 97 SER A N 1
ATOM 799 C CA . SER A 1 97 ? -33.127 -11.883 20.619 1.00 60.59 97 SER A CA 1
ATOM 800 C C . SER A 1 97 ? -34.459 -11.183 20.369 1.00 60.59 97 SER A C 1
ATOM 802 O O . SER A 1 97 ? -35.486 -11.801 20.601 1.00 60.59 97 SER A O 1
ATOM 804 N N . HIS A 1 98 ?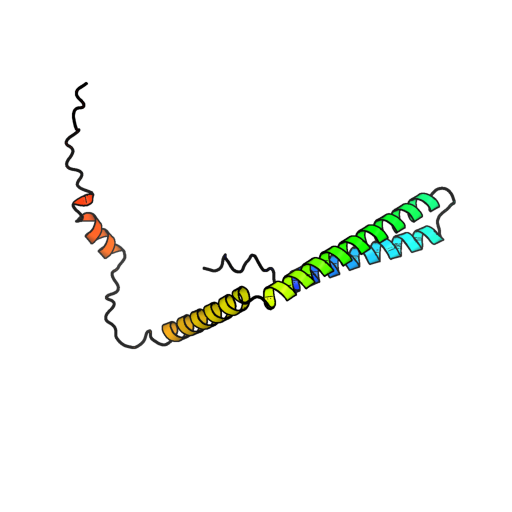 -34.451 -9.938 19.875 1.00 52.41 98 HIS A N 1
ATOM 805 C CA . HIS A 1 98 ? -35.669 -9.209 19.504 1.00 52.41 98 HIS A CA 1
ATOM 806 C C . HIS A 1 98 ? -36.388 -9.882 18.328 1.00 52.41 98 HIS A C 1
ATOM 808 O O . HIS A 1 98 ? -37.604 -10.012 18.352 1.00 52.41 98 HIS A O 1
ATOM 814 N N . GLU A 1 99 ? -35.633 -10.400 17.354 1.00 50.72 99 GLU A N 1
ATOM 815 C CA . GLU A 1 99 ? -36.155 -11.221 16.250 1.00 50.72 99 GLU A CA 1
ATOM 816 C C . GLU A 1 99 ? -36.770 -12.551 16.743 1.00 50.72 99 GLU A C 1
ATOM 818 O O . GLU A 1 99 ? -37.618 -13.134 16.075 1.00 50.72 99 GLU A O 1
ATOM 823 N N . MET A 1 100 ? -36.382 -13.024 17.936 1.00 41.81 100 MET A N 1
ATOM 824 C CA . MET A 1 100 ? -36.876 -14.267 18.548 1.00 41.81 100 MET A CA 1
ATOM 825 C C . MET A 1 100 ? -37.970 -14.041 19.611 1.00 41.81 100 MET A C 1
ATOM 827 O O . MET A 1 100 ? -38.542 -15.007 20.112 1.00 41.81 100 MET A O 1
ATOM 831 N N . THR A 1 101 ? -38.294 -12.784 19.938 1.00 37.75 101 THR A N 1
ATOM 832 C CA . THR A 1 101 ? -39.363 -12.379 20.873 1.00 37.75 101 THR A CA 1
ATOM 833 C C . THR A 1 101 ? -40.476 -11.577 20.192 1.00 37.75 101 THR A C 1
ATOM 835 O O . THR A 1 101 ? -41.139 -10.780 20.841 1.00 37.75 101 THR A O 1
ATOM 838 N N . GLU A 1 102 ? -40.723 -11.788 18.900 1.00 38.22 102 GLU A N 1
ATOM 839 C CA . GLU A 1 102 ? -41.935 -11.285 18.225 1.00 38.22 102 GLU A CA 1
ATOM 840 C C . GLU A 1 102 ? -43.135 -12.251 18.335 1.00 38.22 102 GLU A C 1
ATOM 842 O O . GLU A 1 102 ? -44.152 -12.056 17.678 1.00 38.22 102 GLU A O 1
ATOM 847 N N . SER A 1 103 ? -43.073 -13.284 19.189 1.00 46.44 103 SER A N 1
ATOM 848 C CA . SER A 1 103 ? -44.183 -14.238 19.352 1.00 46.44 103 SER A CA 1
ATOM 849 C C . SER A 1 103 ? -44.893 -14.224 20.704 1.00 46.44 103 SER A C 1
ATOM 851 O O . SER A 1 103 ? -45.778 -15.059 20.902 1.00 46.44 103 SER A O 1
ATOM 853 N N . THR A 1 104 ? -44.557 -13.357 21.665 1.00 45.03 104 THR A N 1
ATOM 854 C CA . THR A 1 104 ? -45.327 -13.325 22.925 1.00 45.03 104 THR A CA 1
ATOM 855 C C . THR A 1 104 ? -45.327 -11.950 23.595 1.00 45.03 104 THR A C 1
ATOM 857 O O . THR A 1 104 ? -44.442 -11.617 24.375 1.00 45.03 104 THR A O 1
ATOM 860 N N . ASP A 1 105 ? -46.391 -11.204 23.294 1.00 43.53 105 ASP A N 1
ATOM 861 C CA . ASP A 1 105 ? -47.252 -10.565 24.296 1.00 43.53 105 ASP A CA 1
ATOM 862 C C . ASP A 1 105 ? -46.631 -9.430 25.133 1.00 43.53 105 ASP A C 1
ATOM 864 O O . ASP A 1 105 ? -46.453 -9.510 26.347 1.00 43.53 105 ASP A O 1
ATOM 868 N N . ALA A 1 106 ? -46.365 -8.309 24.469 1.00 45.31 106 ALA A N 1
ATOM 869 C CA . ALA A 1 106 ? -46.648 -7.005 25.050 1.00 45.31 106 ALA A CA 1
ATOM 870 C C . ALA A 1 106 ? -47.414 -6.226 23.986 1.00 45.31 106 ALA A C 1
ATOM 872 O O . ALA A 1 106 ? -46.903 -6.022 22.889 1.00 45.31 106 ALA A O 1
ATOM 873 N N . GLU A 1 107 ? -48.649 -5.865 24.318 1.00 48.03 107 GLU A N 1
ATOM 874 C CA . GLU A 1 107 ? -49.649 -5.138 23.537 1.00 48.03 107 GLU A CA 1
ATOM 875 C C . GLU A 1 107 ? -49.122 -3.759 23.073 1.00 48.03 107 GLU A C 1
ATOM 877 O O . GLU A 1 107 ? -49.582 -2.705 23.500 1.00 48.03 107 GLU A O 1
ATOM 882 N N . PHE A 1 108 ? -48.109 -3.745 22.203 1.00 48.34 108 PHE A N 1
ATOM 883 C CA . PHE A 1 108 ? -47.838 -2.632 21.310 1.00 48.34 108 PHE A CA 1
ATOM 884 C C . PHE A 1 108 ? -48.950 -2.684 20.278 1.00 48.34 108 PHE A C 1
ATOM 886 O O . PHE A 1 108 ? -48.897 -3.440 19.312 1.00 48.34 108 PHE A O 1
ATOM 893 N N . THR A 1 109 ? -50.016 -1.935 20.530 1.00 58.97 109 THR A N 1
ATOM 894 C CA . THR A 1 109 ? -51.008 -1.670 19.499 1.00 58.97 109 THR A CA 1
ATOM 895 C C . THR A 1 109 ? -50.256 -1.001 18.351 1.00 58.97 109 THR A C 1
ATOM 897 O O . THR A 1 109 ? -49.752 0.112 18.511 1.00 58.97 109 THR A O 1
ATOM 900 N N . ASP A 1 110 ? -50.105 -1.713 17.234 1.00 59.19 110 ASP A N 1
ATOM 901 C CA . ASP A 1 110 ? -49.533 -1.192 15.995 1.00 59.19 110 ASP A CA 1
ATOM 902 C C . ASP A 1 110 ? -50.396 -0.012 15.540 1.00 59.19 110 ASP A C 1
ATOM 904 O O . ASP A 1 110 ? -51.427 -0.173 14.883 1.00 59.19 110 ASP A O 1
ATOM 908 N N . ILE A 1 111 ? -50.010 1.196 15.945 1.00 67.50 111 ILE A N 1
ATOM 909 C CA . ILE A 1 111 ? -50.655 2.414 15.473 1.00 67.50 111 ILE A CA 1
ATOM 910 C C . ILE A 1 111 ? -50.309 2.564 13.997 1.00 67.50 111 ILE A C 1
ATOM 912 O O . ILE A 1 111 ? -49.144 2.681 13.605 1.00 67.50 111 ILE A O 1
ATOM 916 N N . SER A 1 112 ? -51.327 2.524 13.144 1.00 76.75 112 SER A N 1
ATOM 917 C CA . SER A 1 112 ? -51.100 2.713 11.717 1.00 76.75 112 SER A CA 1
ATOM 918 C C . SER A 1 112 ? -50.664 4.156 11.445 1.00 76.75 112 SER A C 1
ATOM 920 O O . SER A 1 112 ? -51.043 5.093 12.153 1.00 76.75 112 SER A O 1
ATOM 922 N N . PHE A 1 113 ? -49.890 4.361 10.380 1.00 68.25 113 PHE A N 1
ATOM 923 C CA . PHE A 1 113 ? -49.492 5.701 9.939 1.00 68.25 113 PHE A CA 1
ATOM 924 C C . PHE A 1 113 ? -50.700 6.643 9.753 1.00 68.25 113 PHE A C 1
ATOM 926 O O . PHE A 1 113 ? -50.632 7.825 10.086 1.00 68.25 113 PHE A O 1
ATOM 933 N N . GLU A 1 114 ? -51.832 6.101 9.301 1.00 79.00 114 GLU A N 1
ATOM 934 C CA . GLU A 1 114 ? -53.084 6.839 9.113 1.00 79.00 114 GLU A CA 1
ATOM 935 C C . GLU A 1 114 ? -53.678 7.337 10.446 1.00 79.00 114 GLU A C 1
ATOM 937 O O . GLU A 1 114 ? -54.238 8.432 10.531 1.00 79.00 114 GLU A O 1
ATOM 942 N N . GLU A 1 115 ? -53.511 6.555 11.511 1.00 80.56 115 GLU A N 1
ATOM 943 C CA . GLU A 1 115 ? -54.000 6.864 12.856 1.00 80.56 115 GLU A CA 1
ATOM 944 C C . GLU A 1 115 ? -53.147 7.941 13.541 1.00 80.56 115 GLU A C 1
ATOM 946 O O . GLU A 1 115 ? -53.682 8.861 14.166 1.00 80.56 115 GLU A O 1
ATOM 951 N N . LEU A 1 116 ? -51.830 7.914 13.313 1.00 78.50 116 LEU A N 1
ATOM 952 C CA . LEU A 1 116 ? -50.911 8.978 13.730 1.00 78.50 116 LEU A CA 1
ATOM 953 C C . LEU A 1 116 ? -51.257 10.328 13.084 1.00 78.50 116 LEU A C 1
ATOM 955 O O . LEU A 1 116 ? -51.321 11.348 13.775 1.00 78.50 116 LEU A O 1
ATOM 959 N N . LEU A 1 117 ? -51.551 10.340 11.779 1.00 75.31 117 LEU A N 1
ATOM 960 C CA . LEU A 1 117 ? -51.969 11.556 11.071 1.00 75.31 117 LEU A CA 1
ATOM 961 C C . LEU A 1 117 ? -53.310 12.098 11.588 1.00 75.31 117 LEU A C 1
ATOM 963 O O . LEU A 1 117 ? -53.505 13.314 11.676 1.00 75.31 117 LEU A O 1
ATOM 967 N N . ALA A 1 118 ? -54.242 11.211 11.947 1.00 79.06 118 ALA A N 1
ATOM 968 C CA . ALA A 1 118 ? -55.523 11.604 12.526 1.00 79.06 118 ALA A CA 1
ATOM 969 C C . ALA A 1 118 ? -55.365 12.246 13.916 1.00 79.06 118 ALA A C 1
ATOM 971 O O . ALA A 1 118 ? -56.115 13.170 14.250 1.00 79.06 118 ALA A O 1
ATOM 972 N N . GLN A 1 119 ? -54.387 11.795 14.707 1.00 74.94 119 GLN A N 1
ATOM 973 C CA . GLN A 1 119 ? -54.060 12.374 16.009 1.00 74.94 119 GLN A CA 1
ATOM 974 C C . GLN A 1 119 ? -53.389 13.748 15.876 1.00 74.94 119 GLN A C 1
ATOM 976 O O . GLN A 1 119 ? -53.798 14.687 16.557 1.00 74.94 119 GLN A O 1
ATOM 981 N N . GLU A 1 120 ? -52.436 13.906 14.952 1.00 67.31 120 GLU A N 1
ATOM 982 C CA . GLU A 1 120 ? -51.755 15.187 14.713 1.00 67.31 120 GLU A CA 1
ATOM 983 C C . GLU A 1 120 ? -52.717 16.270 14.195 1.00 67.31 120 GLU A C 1
ATOM 985 O O . GLU A 1 120 ? -52.650 17.427 14.608 1.00 67.31 120 GLU A O 1
ATOM 990 N N . LYS A 1 121 ? -53.701 15.901 13.361 1.00 65.62 121 LYS A N 1
ATOM 991 C CA . LYS A 1 121 ? -54.743 16.834 12.888 1.00 65.62 121 LYS A CA 1
ATOM 992 C C . LYS A 1 121 ? -55.622 17.407 14.002 1.00 65.62 121 LYS A C 1
ATOM 994 O O . LYS A 1 121 ? -56.226 18.464 13.814 1.00 65.62 121 LYS A O 1
ATOM 999 N N . LYS A 1 122 ? -55.738 16.697 15.127 1.00 64.25 122 LYS A N 1
ATOM 1000 C CA . LYS A 1 122 ? -56.477 17.144 16.316 1.00 64.25 122 LYS A CA 1
ATOM 1001 C C . LYS A 1 122 ? -55.607 17.946 17.280 1.00 64.25 122 LYS A C 1
ATOM 1003 O O . LYS A 1 122 ? -56.132 18.447 18.273 1.00 64.25 122 LYS A O 1
ATOM 1008 N N . ASP A 1 123 ? -54.314 18.084 16.998 1.00 63.38 123 ASP A N 1
ATOM 1009 C CA . ASP A 1 123 ? -53.410 18.843 17.841 1.00 63.38 123 ASP A CA 1
ATOM 1010 C C . ASP A 1 123 ? -53.638 20.351 17.650 1.00 63.38 123 ASP A C 1
ATOM 1012 O O . ASP A 1 123 ? -53.277 20.970 16.642 1.00 63.38 123 ASP A O 1
ATOM 1016 N N . SER A 1 124 ? -54.266 20.952 18.661 1.00 62.34 124 SER A N 1
ATOM 1017 C CA . SER A 1 124 ? -54.527 22.389 18.757 1.00 62.34 124 SER A CA 1
ATOM 1018 C C . SER A 1 124 ? -53.251 23.234 18.693 1.00 62.34 124 SER A C 1
ATOM 1020 O O . SER A 1 124 ? -53.344 24.434 18.440 1.00 62.34 124 SER A O 1
ATOM 1022 N N . PHE A 1 125 ? -52.067 22.634 18.879 1.00 64.06 125 PHE A N 1
ATOM 1023 C CA . PHE A 1 125 ? -50.775 23.297 18.702 1.00 64.06 125 PHE A CA 1
ATOM 1024 C C . PHE A 1 125 ? -50.626 23.944 17.312 1.00 64.06 125 PHE A C 1
ATOM 1026 O O . PHE A 1 125 ? -50.069 25.038 17.192 1.00 64.06 125 PHE A O 1
ATOM 1033 N N . TRP A 1 126 ? -51.194 23.327 16.268 1.00 62.81 126 TRP A N 1
ATOM 1034 C CA . TRP A 1 126 ? -51.171 23.849 14.895 1.00 62.81 126 TRP A CA 1
ATOM 1035 C C . TRP A 1 126 ? -52.329 24.796 14.569 1.00 62.81 126 TRP A C 1
ATOM 1037 O O . TRP A 1 126 ? -52.281 25.504 13.558 1.00 62.81 126 TRP A O 1
ATOM 1047 N N . GLN A 1 127 ? -53.351 24.878 15.429 1.00 62.66 127 GLN A N 1
ATOM 1048 C CA . GLN A 1 127 ? -54.420 25.868 15.307 1.00 62.66 127 GLN A CA 1
ATOM 1049 C C . GLN A 1 127 ? -53.915 27.215 15.819 1.00 62.66 127 GLN A C 1
ATOM 1051 O O . GLN A 1 127 ? -54.225 27.692 16.909 1.00 62.66 127 GLN A O 1
ATOM 1056 N N . LYS A 1 128 ? -53.065 27.827 14.993 1.00 58.38 128 LYS A N 1
ATOM 1057 C CA . LYS A 1 128 ? -52.514 29.162 15.172 1.00 58.38 128 LYS A CA 1
ATOM 1058 C C . LYS A 1 128 ? -53.673 30.161 15.138 1.00 58.38 128 LYS A C 1
ATOM 1060 O O . LYS A 1 128 ? -53.998 30.713 14.089 1.00 58.38 128 LYS A O 1
ATOM 1065 N N . ASN A 1 129 ? -54.297 30.394 16.291 1.00 59.25 129 ASN A N 1
ATOM 1066 C CA . ASN A 1 129 ? -55.211 31.506 16.513 1.00 59.25 129 ASN A CA 1
ATOM 1067 C C . ASN A 1 129 ? -54.432 32.795 16.238 1.00 59.25 129 ASN A C 1
ATOM 1069 O O . ASN A 1 129 ? -53.669 33.291 17.069 1.00 59.25 129 ASN A O 1
ATOM 1073 N N . GLY A 1 130 ? -54.565 33.283 15.007 1.00 58.69 130 GLY A N 1
ATOM 1074 C CA . GLY A 1 130 ? -53.901 34.469 14.508 1.00 58.69 130 GLY A CA 1
ATOM 1075 C C . GLY A 1 130 ? -54.383 35.702 15.256 1.00 58.69 130 GLY A C 1
ATOM 1076 O O . GLY A 1 130 ? -55.402 36.291 14.912 1.00 58.69 130 GLY A O 1
ATOM 1077 N N . LYS A 1 131 ? -53.613 36.135 16.252 1.00 61.12 131 LYS A N 1
ATOM 1078 C CA . LYS A 1 131 ? -53.586 37.537 16.661 1.00 61.12 131 LYS A CA 1
ATOM 1079 C C . LYS A 1 131 ? -52.191 38.075 16.330 1.00 61.12 131 LYS A C 1
ATOM 1081 O O . LYS A 1 131 ? -51.239 37.736 17.038 1.00 61.12 131 LYS A O 1
ATOM 1086 N N . PRO A 1 132 ? -52.012 38.848 15.244 1.00 56.19 132 PRO A N 1
ATOM 1087 C CA . PRO A 1 132 ? -50.742 39.523 15.021 1.00 56.19 132 PRO A CA 1
ATOM 1088 C C . PRO A 1 132 ? -50.532 40.522 16.166 1.00 56.19 132 PRO A C 1
ATOM 1090 O O . PRO A 1 132 ? -51.404 41.341 16.455 1.00 56.19 132 PRO A O 1
ATOM 1093 N N . ARG A 1 133 ? -49.401 40.407 16.869 1.00 58.81 133 ARG A N 1
ATOM 1094 C CA . ARG A 1 133 ? -48.989 41.381 17.884 1.00 58.81 133 ARG A CA 1
ATOM 1095 C C . ARG A 1 133 ? -48.597 42.670 17.166 1.00 58.81 133 ARG A C 1
ATOM 1097 O O . ARG A 1 133 ? -47.648 42.664 16.388 1.00 58.81 133 ARG A O 1
ATOM 1104 N N . SER A 1 134 ? -49.335 43.747 17.416 1.00 54.16 134 SER A N 1
ATOM 1105 C CA . SER A 1 134 ? -48.959 45.095 16.993 1.00 54.16 134 SER A CA 1
ATOM 1106 C C . SER A 1 134 ? -47.708 45.527 17.759 1.00 54.16 134 SER A C 1
ATOM 1108 O O . SER A 1 134 ? -47.712 45.531 18.989 1.00 54.16 134 SER A O 1
ATOM 1110 N N . CYS A 1 135 ? -46.642 45.867 17.038 1.00 41.59 135 CYS A N 1
ATOM 1111 C CA . CYS A 1 135 ? -45.460 46.509 17.602 1.00 41.59 135 CYS A CA 1
ATOM 1112 C C . CYS A 1 135 ? -45.736 48.011 17.729 1.00 41.59 135 CYS A C 1
ATOM 1114 O O . CYS A 1 135 ? -46.012 48.662 16.722 1.00 41.59 135 CYS A O 1
ATOM 1116 N N . THR A 1 136 ? -45.651 48.550 18.942 1.00 50.03 136 THR A N 1
ATOM 1117 C CA . THR A 1 136 ? -45.605 50.000 19.171 1.00 50.03 136 THR A CA 1
ATOM 1118 C C . THR A 1 136 ? -44.147 50.399 19.376 1.00 50.03 136 THR A C 1
ATOM 1120 O O . THR A 1 136 ? -43.428 49.707 20.102 1.00 50.03 136 THR A O 1
ATOM 1123 N N . GLY A 1 137 ? -43.727 51.451 18.669 1.00 39.34 137 GLY A N 1
ATOM 1124 C CA . GLY A 1 137 ? -42.421 52.100 18.813 1.00 39.34 137 GLY A CA 1
ATOM 1125 C C . GLY A 1 137 ? -42.356 53.079 19.974 1.00 39.34 137 GLY A C 1
ATOM 1126 O O . GLY A 1 137 ? -43.405 53.310 20.619 1.00 39.34 137 GLY A O 1
#

pLDDT: mean 76.09, std 17.9, range [37.75, 95.5]

Radius of gyration: 32.13 Å; chains: 1; bounding box: 81×66×51 Å

Sequence (137 aa):
MTTYLGCLKPPDVQILLVSAWSDVIQRKFTITKALLFKADRSSFDRFRQQIYKLELEQKRLEEDAFVYNWLQQQLKLSPAYKKMLEIGACMEMKAKSHEMTESTDAEFTDISFEELLAQEKKDSFWQKNGKPRSCTG

Secondary structure (DSSP, 8-state):
--STTTTS--HHHHHHHHHHHHHHHHHHHHHHHHHHTT--HHHHHHHHHHHHHHHHHHHHHHHHHHHHHHHHHHHHHSHHHHHHHHHHHHHHHHHHHHTT-SSS--------HHHHHHHHTT-GGG-----PPPPP-

Foldseek 3Di:
DPPPVVVDDDLVVLVVVLVVVLVVLVVQLVVLVVVLVVDDPVCNVVSVVVNVVSVVVNVVSVVVNVVVVVVVVVCCPDPVVVVVVVVVVVVVVVVVVVVVPPPDDDPPPPQDPVNVVVVVVPPCVPVPPDDPDDDDD

Organism: Camellia sinensis var. sinensis (NCBI:txid542762)